Protein AF-X1UNN6-F1 (afdb_monomer_lite)

Radius of gyration: 13.16 Å; chains: 1; bounding box: 35×28×31 Å

pLDDT: mean 80.43, std 17.4, range [36.0, 96.75]

Sequence (78 aa):
MSNNKTIGFDRKIELSWLDATAYWTSQGLNDKEVADKLSELLGGKLSDRSERSGLSKTITVLLHIWNKVPERLVPFRD

Structure (mmCIF, N/CA/C/O backbone):
data_AF-X1UNN6-F1
#
_entry.id   AF-X1UNN6-F1
#
loop_
_atom_site.group_PDB
_atom_site.id
_atom_site.type_symbol
_atom_site.label_atom_id
_atom_site.label_alt_id
_atom_site.label_comp_id
_atom_site.label_asym_id
_atom_site.label_entity_id
_atom_site.label_seq_id
_atom_site.pdbx_PDB_ins_code
_atom_site.Cartn_x
_atom_site.Cartn_y
_atom_site.Cartn_z
_atom_site.occupancy
_atom_site.B_iso_or_equiv
_atom_site.auth_seq_id
_atom_site.auth_comp_id
_atom_site.auth_asym_id
_atom_site.auth_atom_id
_atom_site.pdbx_PDB_model_num
ATOM 1 N N . MET A 1 1 ? -10.567 17.438 -18.155 1.00 36.00 1 MET A N 1
ATOM 2 C CA . MET A 1 1 ? -10.735 16.374 -17.144 1.00 36.00 1 MET A CA 1
ATOM 3 C C . MET A 1 1 ? -10.020 15.139 -17.656 1.00 36.00 1 MET A C 1
ATOM 5 O O . MET A 1 1 ? -10.508 14.501 -18.579 1.00 36.00 1 MET A O 1
ATOM 9 N N . SER A 1 2 ? -8.812 14.876 -17.167 1.00 36.84 2 SER A N 1
ATOM 10 C CA . SER A 1 2 ? -8.016 13.744 -17.643 1.00 36.84 2 SER A CA 1
ATOM 11 C C . SER A 1 2 ? -8.490 12.476 -16.939 1.00 36.84 2 SER A C 1
ATOM 13 O O . SER A 1 2 ? -8.254 12.303 -15.746 1.00 36.84 2 SER A O 1
ATOM 15 N N . ASN A 1 3 ? -9.187 11.605 -17.672 1.00 50.38 3 ASN A N 1
ATOM 16 C CA . ASN A 1 3 ? -9.428 10.224 -17.261 1.00 50.38 3 ASN A CA 1
ATOM 17 C C . ASN A 1 3 ? -8.072 9.511 -17.178 1.00 50.38 3 ASN A C 1
ATOM 19 O O . ASN A 1 3 ? -7.614 8.931 -18.163 1.00 50.38 3 ASN A O 1
ATOM 23 N N . ASN A 1 4 ? -7.420 9.552 -16.016 1.00 48.78 4 ASN A N 1
ATOM 24 C CA . ASN A 1 4 ? -6.256 8.718 -15.736 1.00 48.78 4 ASN A CA 1
ATOM 25 C C . ASN A 1 4 ? -6.724 7.262 -15.596 1.00 48.78 4 ASN A C 1
ATOM 27 O O . ASN A 1 4 ? -6.849 6.732 -14.494 1.00 48.78 4 ASN A O 1
ATOM 31 N N . LYS A 1 5 ? -6.997 6.605 -16.731 1.00 47.56 5 LYS A N 1
ATOM 32 C CA . LYS A 1 5 ? -7.029 5.141 -16.840 1.00 47.56 5 LYS A CA 1
ATOM 33 C C . LYS A 1 5 ? -5.603 4.624 -16.644 1.00 47.56 5 LYS A C 1
ATOM 35 O O . LYS A 1 5 ? -4.959 4.178 -17.586 1.00 47.56 5 LYS A O 1
ATOM 40 N N . THR A 1 6 ? -5.071 4.720 -15.434 1.00 46.91 6 THR A N 1
ATOM 41 C CA . THR A 1 6 ? -3.766 4.138 -15.134 1.00 46.91 6 THR A CA 1
ATOM 42 C C . THR A 1 6 ? -3.986 2.698 -14.697 1.00 46.91 6 THR A C 1
ATOM 44 O O . THR A 1 6 ? -4.084 2.415 -13.509 1.00 46.91 6 THR A O 1
ATOM 47 N N . ILE A 1 7 ? -4.066 1.778 -15.659 1.00 54.31 7 ILE A N 1
ATOM 48 C CA . ILE A 1 7 ? -3.702 0.383 -15.399 1.00 54.31 7 ILE A CA 1
ATOM 49 C C . ILE A 1 7 ? -2.394 0.141 -16.136 1.00 54.31 7 ILE A C 1
ATOM 51 O O . ILE A 1 7 ? -2.358 0.012 -17.354 1.00 54.31 7 ILE A O 1
ATOM 55 N N . GLY A 1 8 ? -1.314 0.132 -15.367 1.00 46.72 8 GLY A N 1
ATOM 56 C CA . GLY A 1 8 ? 0.015 -0.248 -15.815 1.00 46.72 8 GLY A CA 1
ATOM 57 C C . GLY A 1 8 ? 0.673 -1.070 -14.723 1.00 46.72 8 GLY A C 1
ATOM 58 O O . GLY A 1 8 ? 1.616 -0.608 -14.091 1.00 46.72 8 GLY A O 1
ATOM 59 N N . PHE A 1 9 ? 0.139 -2.265 -14.471 1.00 55.69 9 PHE A N 1
ATOM 60 C CA . PHE A 1 9 ? 0.798 -3.277 -13.648 1.00 55.69 9 PHE A CA 1
ATOM 61 C C . PHE A 1 9 ? 1.695 -4.137 -14.546 1.00 55.69 9 PHE A C 1
ATOM 63 O O . PHE A 1 9 ? 1.494 -5.330 -14.725 1.00 55.69 9 PHE A O 1
ATOM 70 N N . ASP A 1 10 ? 2.676 -3.489 -15.168 1.00 55.41 10 ASP A N 1
ATOM 71 C CA . ASP A 1 10 ? 3.672 -4.152 -16.021 1.00 55.41 10 ASP A CA 1
ATOM 72 C C . ASP A 1 10 ? 4.736 -4.900 -15.191 1.00 55.41 10 ASP A C 1
ATOM 74 O O . ASP A 1 10 ? 5.585 -5.615 -15.714 1.00 55.41 10 ASP A O 1
ATOM 78 N N . ARG A 1 11 ? 4.711 -4.742 -13.860 1.00 60.91 11 ARG A N 1
ATOM 79 C CA . ARG A 1 11 ? 5.746 -5.253 -12.959 1.00 60.91 11 ARG A CA 1
ATOM 80 C C . ARG A 1 11 ? 5.164 -6.200 -11.923 1.00 60.91 11 ARG A C 1
ATOM 82 O O . ARG A 1 11 ? 4.122 -5.930 -11.329 1.00 60.91 11 ARG A O 1
ATOM 89 N N . LYS A 1 12 ? 5.879 -7.301 -11.688 1.00 72.00 12 LYS A N 1
ATOM 90 C CA . LYS A 1 12 ? 5.583 -8.240 -10.605 1.00 72.00 12 LYS A CA 1
ATOM 91 C C . LYS A 1 12 ? 5.766 -7.518 -9.270 1.00 72.00 12 LYS A C 1
ATOM 93 O O . LYS A 1 12 ? 6.841 -6.988 -9.006 1.00 72.00 12 LYS A O 1
ATOM 98 N N . ILE A 1 13 ? 4.723 -7.504 -8.446 1.00 78.88 13 ILE A N 1
ATOM 99 C CA . ILE A 1 13 ? 4.850 -7.187 -7.022 1.00 78.88 13 ILE A CA 1
ATOM 100 C C . ILE A 1 13 ? 5.129 -8.498 -6.300 1.00 78.88 13 ILE A C 1
ATOM 102 O O . ILE A 1 13 ? 4.383 -9.465 -6.460 1.00 78.88 13 ILE A O 1
ATOM 106 N N . GLU A 1 14 ? 6.219 -8.543 -5.538 1.00 85.56 14 GLU A N 1
ATOM 107 C CA . GLU A 1 14 ? 6.492 -9.687 -4.674 1.00 85.56 14 GLU A CA 1
ATOM 108 C C . GLU A 1 14 ? 5.474 -9.716 -3.532 1.00 85.56 14 GLU A C 1
ATOM 110 O O . GLU A 1 14 ? 5.196 -8.687 -2.913 1.00 85.56 14 GLU A O 1
ATOM 115 N N . LEU A 1 15 ? 4.962 -10.909 -3.212 1.00 88.81 15 LEU A N 1
ATOM 116 C CA . LEU A 1 15 ? 4.044 -11.108 -2.087 1.00 88.81 15 LEU A CA 1
ATOM 117 C C . LEU A 1 15 ? 4.636 -10.576 -0.772 1.00 88.81 15 LEU A C 1
ATOM 119 O O . LEU A 1 15 ? 3.948 -9.913 -0.006 1.00 88.81 15 LEU A O 1
ATOM 123 N N . SER A 1 16 ? 5.948 -10.739 -0.587 1.00 90.19 16 SER A N 1
ATOM 124 C CA . SER A 1 16 ? 6.676 -10.232 0.580 1.00 90.19 16 SER A CA 1
ATOM 125 C C . SER A 1 16 ? 6.552 -8.715 0.778 1.00 90.19 16 SER A C 1
ATOM 127 O O . SER A 1 16 ? 6.640 -8.237 1.906 1.00 90.19 16 SER A O 1
ATOM 129 N N . TRP A 1 17 ? 6.343 -7.937 -0.290 1.00 92.38 17 TRP A N 1
ATOM 130 C CA . TRP A 1 17 ? 6.165 -6.486 -0.186 1.00 92.38 17 TRP A CA 1
ATOM 131 C C . TRP A 1 17 ? 4.752 -6.139 0.279 1.00 92.38 17 TRP A C 1
ATOM 133 O O . TRP A 1 17 ? 4.576 -5.182 1.032 1.00 92.38 17 TRP A O 1
ATOM 143 N N . LEU A 1 18 ? 3.753 -6.922 -0.142 1.00 92.75 18 LEU A N 1
ATOM 144 C CA . LEU A 1 18 ? 2.382 -6.796 0.350 1.00 92.75 18 LEU A CA 1
AT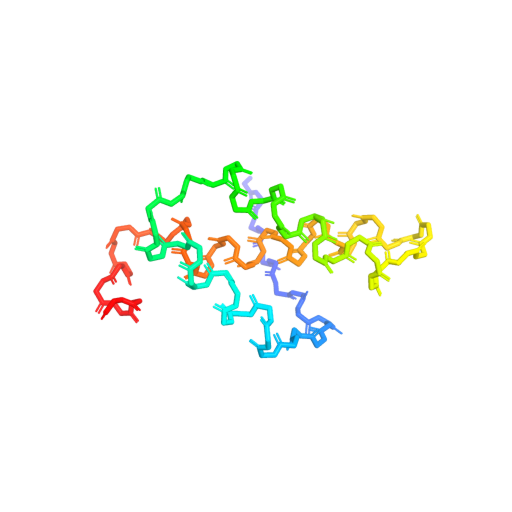OM 145 C C . LEU A 1 18 ? 2.324 -7.127 1.840 1.00 92.75 18 LEU A C 1
ATOM 147 O O . LEU A 1 18 ? 1.809 -6.312 2.600 1.00 92.75 18 LEU A O 1
ATOM 151 N N . ASP A 1 19 ? 2.927 -8.244 2.249 1.00 94.75 19 ASP A N 1
ATOM 152 C CA . ASP A 1 19 ? 2.955 -8.683 3.647 1.00 94.75 19 ASP A CA 1
ATOM 153 C C . ASP A 1 19 ? 3.650 -7.655 4.549 1.00 94.75 19 ASP A C 1
ATOM 155 O O . ASP A 1 19 ? 3.126 -7.284 5.599 1.00 94.75 19 ASP A O 1
ATOM 159 N N . ALA A 1 20 ? 4.807 -7.134 4.121 1.00 95.31 20 ALA A N 1
ATOM 160 C CA . ALA A 1 20 ? 5.526 -6.103 4.868 1.00 95.31 20 ALA A CA 1
ATOM 161 C C . ALA A 1 20 ? 4.701 -4.815 5.013 1.00 95.31 20 ALA A C 1
ATOM 163 O O . ALA A 1 20 ? 4.656 -4.227 6.095 1.00 95.31 20 ALA A O 1
ATOM 164 N N . THR A 1 21 ? 4.020 -4.396 3.940 1.00 95.62 21 THR A N 1
ATOM 165 C CA . THR A 1 21 ? 3.166 -3.202 3.972 1.00 95.62 21 THR A CA 1
ATOM 166 C C . THR A 1 21 ? 1.993 -3.410 4.924 1.00 95.62 21 THR A C 1
ATOM 168 O O . THR A 1 21 ? 1.817 -2.598 5.825 1.00 95.62 21 THR A O 1
ATOM 171 N N . ALA A 1 22 ? 1.253 -4.517 4.788 1.00 94.75 22 ALA A N 1
ATOM 172 C CA . ALA A 1 22 ? 0.125 -4.854 5.656 1.00 94.75 22 ALA A CA 1
ATOM 173 C C . ALA A 1 22 ? 0.538 -4.918 7.133 1.00 94.75 22 ALA A C 1
ATOM 175 O O . ALA A 1 22 ? -0.149 -4.371 7.997 1.00 94.75 22 ALA A O 1
ATOM 176 N N . TYR A 1 23 ? 1.699 -5.517 7.420 1.00 96.19 23 TYR A N 1
ATOM 177 C CA . TYR A 1 23 ? 2.271 -5.535 8.760 1.00 96.19 23 TYR A CA 1
ATOM 178 C C . TYR A 1 23 ? 2.458 -4.114 9.305 1.00 96.19 23 TYR A C 1
ATOM 180 O O . TYR A 1 23 ? 1.931 -3.802 10.369 1.00 96.19 23 TYR A O 1
ATOM 188 N N . TRP A 1 24 ? 3.132 -3.217 8.581 1.00 96.75 24 TRP A N 1
ATOM 189 C CA . TRP A 1 24 ? 3.325 -1.837 9.045 1.00 96.75 24 TRP A CA 1
ATOM 190 C C . TRP A 1 24 ? 2.017 -1.053 9.171 1.00 96.75 24 TRP A C 1
ATOM 192 O O . TRP A 1 24 ? 1.846 -0.330 10.152 1.00 96.75 24 TRP A O 1
ATOM 202 N N . THR A 1 25 ? 1.074 -1.237 8.248 1.00 94.06 25 THR A N 1
ATOM 203 C CA . THR A 1 25 ? -0.265 -0.641 8.343 1.00 94.06 25 THR A CA 1
ATOM 204 C C . THR A 1 25 ? -0.987 -1.099 9.613 1.00 94.06 25 THR A C 1
ATOM 206 O O . THR A 1 25 ? -1.537 -0.269 10.331 1.00 94.06 25 THR A O 1
ATOM 209 N N . SER A 1 26 ? -0.935 -2.395 9.947 1.00 93.19 26 SER A N 1
ATOM 210 C CA . SER A 1 26 ? -1.560 -2.946 11.164 1.00 93.19 26 SER A CA 1
ATOM 211 C C . SER A 1 26 ? -0.950 -2.418 12.467 1.00 93.19 26 SER A C 1
ATOM 213 O O . SER A 1 26 ? -1.618 -2.391 13.496 1.00 93.19 26 SER A O 1
ATOM 215 N N . GLN A 1 27 ? 0.303 -1.955 12.426 1.00 95.19 27 GLN A N 1
ATOM 216 C CA . GLN A 1 27 ? 0.963 -1.285 13.550 1.00 95.19 27 GLN A CA 1
ATOM 217 C C . GLN A 1 27 ? 0.530 0.188 13.699 1.00 95.19 27 GLN A C 1
ATOM 219 O O . GLN A 1 27 ? 1.018 0.883 14.587 1.00 95.19 27 GLN A O 1
ATOM 224 N N . GLY A 1 28 ? -0.366 0.681 12.837 1.00 93.69 28 GLY A N 1
ATOM 225 C CA . GLY A 1 28 ? -0.867 2.054 12.873 1.00 93.69 28 GLY A CA 1
ATOM 226 C C . GLY A 1 28 ? 0.097 3.090 12.293 1.00 93.69 28 GLY A C 1
ATOM 227 O O . GLY A 1 28 ? -0.075 4.280 12.557 1.00 93.69 28 GLY A O 1
ATOM 228 N N . LEU A 1 29 ? 1.103 2.668 11.514 1.00 95.31 29 LEU A N 1
ATOM 229 C CA . LEU A 1 29 ? 2.016 3.603 10.854 1.00 95.31 29 LEU A CA 1
ATOM 230 C C . LEU A 1 29 ? 1.272 4.432 9.804 1.00 95.31 29 LEU A C 1
ATOM 232 O O . LEU A 1 29 ? 0.474 3.916 9.013 1.00 95.31 29 LEU A O 1
ATOM 236 N N . ASN A 1 30 ? 1.587 5.723 9.757 1.00 93.50 30 ASN A N 1
ATOM 237 C CA . ASN A 1 30 ? 1.018 6.627 8.768 1.00 93.50 30 ASN A CA 1
ATOM 238 C C . ASN A 1 30 ? 1.669 6.443 7.385 1.00 93.50 30 ASN A C 1
ATOM 240 O O . ASN A 1 30 ? 2.727 5.831 7.231 1.00 93.50 30 ASN A O 1
ATOM 244 N N . ASP A 1 31 ? 1.045 7.018 6.358 1.00 93.06 31 ASP A N 1
ATOM 245 C CA . ASP A 1 31 ? 1.459 6.856 4.960 1.00 93.06 31 ASP A CA 1
ATOM 246 C C . ASP A 1 31 ? 2.923 7.206 4.699 1.00 93.06 31 ASP A C 1
ATOM 248 O O . ASP A 1 31 ? 3.564 6.579 3.856 1.00 93.06 31 ASP A O 1
ATOM 252 N N . LYS A 1 32 ? 3.447 8.222 5.393 1.00 94.12 32 LYS A N 1
ATOM 253 C CA . LYS A 1 32 ? 4.830 8.663 5.225 1.00 94.12 32 LYS A CA 1
ATOM 254 C C . LYS A 1 32 ? 5.789 7.637 5.823 1.00 94.12 32 LYS A C 1
ATOM 256 O O . LYS A 1 32 ? 6.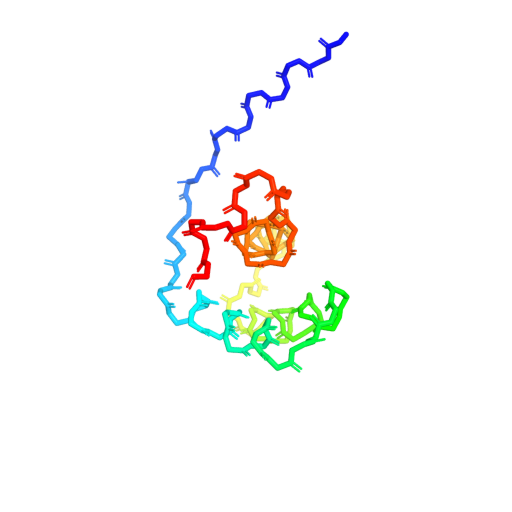744 7.252 5.162 1.00 94.12 32 LYS A O 1
ATOM 261 N N . GLU A 1 33 ? 5.497 7.148 7.022 1.00 96.12 33 GLU A N 1
ATOM 262 C CA . GLU A 1 33 ? 6.315 6.135 7.698 1.00 96.12 33 GLU A CA 1
ATOM 263 C C . GLU A 1 33 ? 6.361 4.823 6.906 1.00 96.12 33 GLU A C 1
ATOM 265 O O . GLU A 1 33 ? 7.426 4.225 6.744 1.00 96.12 33 GLU A O 1
ATOM 270 N N . VAL A 1 34 ? 5.219 4.395 6.358 1.00 95.88 34 VAL A N 1
ATOM 271 C CA . VAL A 1 34 ? 5.148 3.209 5.493 1.00 95.88 34 VAL A CA 1
ATOM 272 C C . VAL A 1 34 ? 5.908 3.439 4.182 1.00 95.88 34 VAL A C 1
ATOM 274 O O . VAL A 1 34 ? 6.636 2.552 3.734 1.00 95.88 34 VAL A O 1
ATOM 277 N N . ALA A 1 35 ? 5.805 4.628 3.576 1.00 92.88 35 ALA A N 1
ATOM 278 C CA . ALA A 1 35 ? 6.554 4.976 2.366 1.00 92.88 35 ALA A CA 1
ATOM 279 C C . ALA A 1 35 ? 8.074 4.974 2.586 1.00 92.88 35 ALA A C 1
ATOM 281 O O . ALA A 1 35 ? 8.816 4.498 1.722 1.00 92.88 35 ALA A O 1
ATOM 282 N N . ASP A 1 36 ? 8.537 5.482 3.728 1.00 93.94 36 ASP A N 1
ATOM 283 C CA . ASP A 1 36 ? 9.955 5.518 4.086 1.00 93.94 36 ASP A CA 1
ATOM 284 C C . ASP A 1 36 ? 10.495 4.089 4.271 1.00 93.94 36 ASP A C 1
ATOM 286 O O . ASP A 1 36 ? 11.505 3.724 3.664 1.00 93.94 36 ASP A O 1
ATOM 290 N N . LYS A 1 37 ? 9.762 3.227 4.993 1.00 94.31 37 LYS A N 1
ATOM 291 C CA . LYS A 1 37 ? 10.114 1.803 5.152 1.00 94.31 37 LYS A CA 1
ATOM 292 C C . LYS A 1 37 ? 10.113 1.033 3.832 1.00 94.31 37 LYS A C 1
ATOM 294 O O . LYS A 1 37 ? 11.001 0.217 3.590 1.00 94.31 37 LYS A O 1
ATOM 299 N N . LEU A 1 38 ? 9.148 1.298 2.952 1.00 92.38 38 LEU A N 1
ATOM 300 C CA . LEU A 1 38 ? 9.134 0.712 1.612 1.00 92.38 38 LEU A CA 1
ATOM 301 C C . LEU A 1 38 ? 10.299 1.212 0.755 1.00 92.38 38 LEU A C 1
ATOM 303 O O . LEU A 1 38 ? 10.862 0.436 -0.012 1.00 92.38 38 LEU A O 1
ATOM 307 N N . SER A 1 39 ? 10.681 2.482 0.882 1.00 90.00 39 SER A N 1
ATOM 308 C CA . SER A 1 39 ? 11.835 3.035 0.168 1.00 90.00 39 SER A CA 1
ATOM 309 C C . SER A 1 39 ? 13.135 2.359 0.600 1.00 90.00 39 SER A C 1
ATOM 311 O O . SER A 1 39 ? 13.974 2.075 -0.250 1.00 90.00 39 SER A O 1
ATOM 313 N N . GLU A 1 40 ? 13.282 2.046 1.887 1.00 90.50 40 GLU A N 1
ATOM 314 C CA . GLU A 1 40 ? 14.414 1.279 2.414 1.00 90.50 40 GLU A CA 1
ATOM 315 C C . GLU A 1 40 ? 14.399 -0.175 1.908 1.00 90.50 40 GLU A C 1
ATOM 317 O O . GLU A 1 40 ? 15.380 -0.641 1.326 1.00 90.50 40 GLU A O 1
ATOM 322 N N . LEU A 1 41 ? 13.258 -0.867 2.036 1.00 89.00 41 LEU A N 1
ATOM 323 C CA . LEU A 1 41 ? 13.089 -2.261 1.605 1.00 89.00 41 LEU A CA 1
ATOM 324 C C . LEU A 1 41 ? 13.328 -2.450 0.097 1.00 89.00 41 LEU A C 1
ATOM 326 O O . LEU A 1 41 ? 13.912 -3.450 -0.328 1.00 89.00 41 LEU A O 1
ATOM 330 N N . LEU A 1 42 ? 12.845 -1.510 -0.718 1.00 85.38 42 LEU A N 1
ATOM 331 C CA . LEU A 1 42 ? 12.896 -1.582 -2.180 1.00 85.38 42 LEU A CA 1
ATOM 332 C C . LEU A 1 42 ? 14.138 -0.907 -2.766 1.00 85.38 42 LEU A C 1
ATOM 334 O O . LEU A 1 42 ? 14.551 -1.268 -3.866 1.00 85.38 42 LEU A O 1
ATOM 338 N N . GLY A 1 43 ? 14.758 0.037 -2.055 1.00 79.06 43 GLY A N 1
ATOM 339 C CA . GLY A 1 43 ? 15.937 0.772 -2.520 1.00 79.06 43 GLY A CA 1
ATOM 340 C C . GLY A 1 43 ? 17.143 -0.127 -2.799 1.00 79.06 43 GLY A C 1
ATOM 341 O O . GLY A 1 43 ? 17.909 0.147 -3.719 1.00 79.06 43 GLY A O 1
ATOM 342 N N . GLY A 1 44 ? 17.269 -1.243 -2.073 1.00 70.06 44 GLY A N 1
ATOM 343 C CA . GLY A 1 44 ? 18.268 -2.280 -2.356 1.00 70.06 44 GLY A CA 1
ATOM 344 C C . GLY A 1 44 ? 17.904 -3.224 -3.512 1.00 70.06 44 GLY A C 1
ATOM 345 O O . GLY A 1 44 ? 18.782 -3.907 -4.029 1.00 70.06 44 GLY A O 1
ATOM 346 N N . LYS A 1 45 ? 16.628 -3.269 -3.924 1.00 68.81 45 LYS A N 1
ATOM 347 C CA . LYS A 1 45 ? 16.092 -4.212 -4.925 1.00 68.81 45 LYS A CA 1
ATOM 348 C C . LYS A 1 45 ? 15.856 -3.591 -6.312 1.00 68.81 45 LYS A C 1
ATOM 350 O O . LYS A 1 45 ? 15.820 -4.330 -7.287 1.00 68.81 45 LYS A O 1
ATOM 355 N N . LEU A 1 46 ? 15.671 -2.269 -6.394 1.00 64.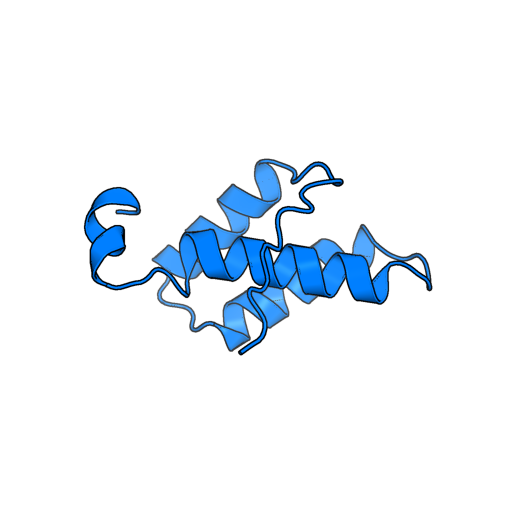25 46 LEU A N 1
ATOM 356 C CA . LEU A 1 46 ? 15.312 -1.513 -7.612 1.00 64.25 46 LEU A CA 1
ATOM 357 C C . LEU A 1 46 ? 16.369 -0.441 -7.959 1.00 64.25 46 LEU A C 1
ATOM 359 O O . LEU A 1 46 ? 16.067 0.735 -8.173 1.00 64.25 46 LEU A O 1
ATOM 363 N N . SER A 1 47 ? 17.642 -0.824 -7.907 1.00 54.50 47 SER A N 1
ATOM 364 C CA . SER A 1 47 ? 18.783 0.093 -7.894 1.00 54.50 47 SER A CA 1
ATOM 365 C C . SER A 1 47 ? 19.174 0.699 -9.250 1.00 54.50 47 SER A C 1
ATOM 367 O O . SER A 1 47 ? 20.139 1.469 -9.290 1.00 54.50 47 SER A O 1
ATOM 369 N N . ASP A 1 48 ? 18.442 0.458 -10.345 1.00 54.06 48 ASP A N 1
ATOM 370 C CA . ASP A 1 48 ? 18.815 1.022 -11.644 1.00 54.06 48 ASP A CA 1
ATOM 371 C C . ASP A 1 48 ? 18.223 2.419 -11.905 1.00 54.06 48 ASP A C 1
ATOM 373 O O . ASP A 1 48 ? 17.104 2.769 -11.536 1.00 54.06 48 ASP A O 1
ATOM 377 N N . ARG A 1 49 ? 18.998 3.298 -12.544 1.00 47.69 49 ARG A N 1
ATOM 378 C CA . ARG A 1 49 ? 18.751 4.758 -12.546 1.00 47.69 49 ARG A CA 1
ATOM 379 C C . ARG A 1 49 ? 17.485 5.193 -13.321 1.00 47.69 49 ARG A C 1
ATOM 381 O O . ARG A 1 49 ? 16.997 6.304 -13.111 1.00 47.69 49 ARG A O 1
ATOM 388 N N . SER A 1 50 ? 16.917 4.321 -14.162 1.00 51.94 50 SER A N 1
ATOM 389 C CA . SER A 1 50 ? 15.601 4.486 -14.815 1.00 51.94 50 SER A CA 1
ATOM 390 C C . SER A 1 50 ? 14.425 3.982 -13.951 1.00 51.94 50 SER A C 1
ATOM 392 O O . SER A 1 50 ? 13.259 4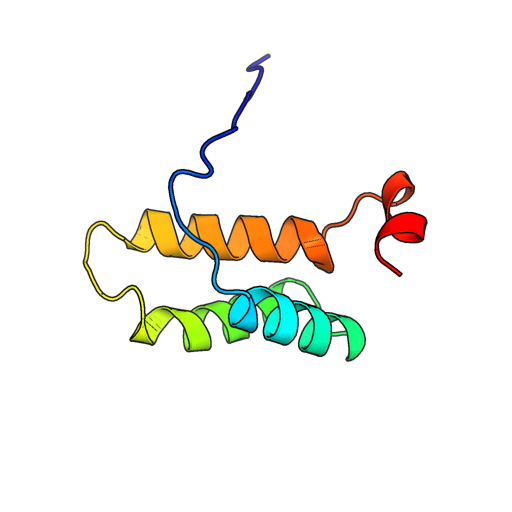.281 -14.223 1.00 51.94 50 SER A O 1
ATOM 394 N N . GLU A 1 51 ? 14.720 3.273 -12.858 1.00 54.88 51 GLU A N 1
ATOM 395 C CA . GLU A 1 51 ? 13.776 2.609 -11.957 1.00 54.88 51 GLU A CA 1
ATOM 396 C C . GLU A 1 51 ? 13.307 3.479 -10.799 1.00 54.88 51 GLU A C 1
ATOM 398 O O . GLU A 1 51 ? 12.379 3.086 -10.100 1.00 54.88 51 GLU A O 1
ATOM 403 N N . ARG A 1 52 ? 13.840 4.696 -10.628 1.00 59.78 52 ARG A N 1
ATOM 404 C CA . ARG A 1 52 ? 13.324 5.639 -9.618 1.00 59.78 52 ARG A CA 1
ATOM 405 C C . ARG A 1 52 ? 11.824 5.902 -9.817 1.00 59.78 52 ARG A C 1
ATOM 407 O O . ARG A 1 52 ? 11.073 5.975 -8.852 1.00 59.78 52 ARG A O 1
ATOM 414 N N . SER A 1 53 ? 11.372 5.936 -11.078 1.00 65.75 53 SER A N 1
ATOM 415 C CA . SER A 1 53 ? 9.944 5.972 -11.428 1.00 65.75 53 SER A CA 1
ATOM 416 C C . SER A 1 53 ? 9.213 4.673 -11.061 1.00 65.75 53 SER A C 1
ATOM 418 O O . SER A 1 53 ? 8.064 4.722 -10.630 1.00 65.75 53 SER A O 1
ATOM 420 N N . GLY A 1 54 ? 9.867 3.519 -11.217 1.00 74.00 54 GLY A N 1
ATOM 421 C CA . GLY A 1 54 ? 9.332 2.205 -10.857 1.00 74.00 54 GLY A CA 1
ATOM 422 C C . GLY A 1 54 ? 9.153 2.042 -9.349 1.00 74.00 54 GLY A C 1
ATOM 423 O O . 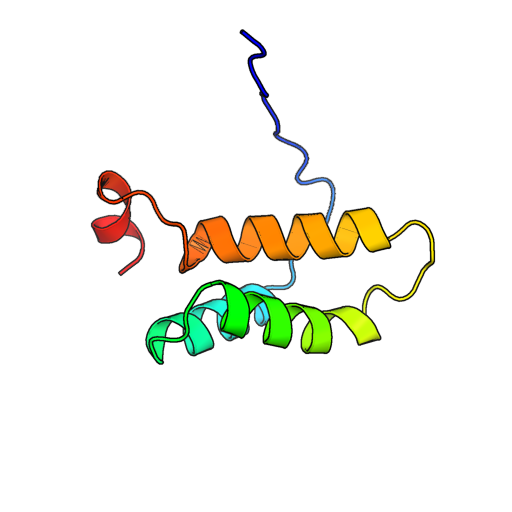GLY A 1 54 ? 8.066 1.682 -8.915 1.00 74.00 54 GLY A O 1
ATOM 424 N N . LEU A 1 55 ? 10.164 2.403 -8.557 1.00 79.75 55 LEU A N 1
ATOM 425 C CA . LEU A 1 55 ? 10.126 2.370 -7.097 1.00 79.75 55 LEU A CA 1
ATOM 426 C C . LEU A 1 55 ? 8.996 3.254 -6.569 1.00 79.75 55 LEU A C 1
ATOM 428 O O . LEU A 1 55 ? 8.136 2.773 -5.836 1.00 79.75 55 LEU A O 1
ATOM 432 N N . SER A 1 56 ? 8.917 4.514 -7.009 1.00 83.50 56 SER A N 1
ATOM 433 C CA . SER A 1 56 ? 7.840 5.412 -6.575 1.00 83.50 56 SER A CA 1
ATOM 434 C C . SER A 1 56 ? 6.448 4.893 -6.957 1.00 83.50 56 SER A C 1
ATOM 436 O O . SER A 1 56 ? 5.506 5.037 -6.176 1.00 83.50 56 SER A O 1
ATOM 438 N N . LYS A 1 57 ? 6.299 4.255 -8.128 1.00 84.56 57 LYS A N 1
ATOM 439 C CA . LYS A 1 57 ? 5.032 3.635 -8.552 1.00 84.56 57 LYS A CA 1
ATOM 440 C C . LYS A 1 57 ? 4.676 2.423 -7.695 1.00 84.56 57 LYS A C 1
ATOM 442 O O . LYS A 1 57 ? 3.537 2.341 -7.245 1.00 84.56 57 LYS A O 1
ATOM 447 N N . THR A 1 58 ? 5.628 1.534 -7.420 1.00 87.19 58 THR A N 1
ATOM 448 C CA . THR A 1 58 ? 5.420 0.371 -6.546 1.00 87.19 58 THR A CA 1
ATOM 449 C C . THR A 1 58 ? 4.994 0.808 -5.148 1.00 87.19 58 THR A C 1
ATOM 451 O O . THR A 1 58 ? 3.991 0.317 -4.639 1.00 87.19 58 THR A O 1
ATOM 454 N N . ILE A 1 59 ? 5.680 1.796 -4.563 1.00 90.69 59 ILE A N 1
ATOM 455 C CA . ILE A 1 59 ? 5.304 2.365 -3.261 1.00 90.69 59 ILE A CA 1
ATOM 456 C C . ILE A 1 59 ? 3.891 2.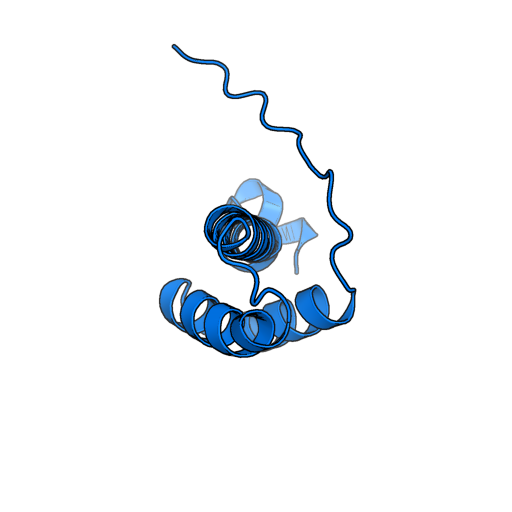941 -3.311 1.00 90.69 59 ILE A C 1
ATOM 458 O O . ILE A 1 59 ? 3.078 2.673 -2.433 1.00 90.69 59 ILE A O 1
ATOM 462 N N . THR A 1 60 ? 3.575 3.700 -4.363 1.00 90.31 60 THR A N 1
ATOM 463 C CA . THR A 1 60 ? 2.241 4.288 -4.533 1.00 90.31 60 THR A CA 1
ATOM 464 C C . THR A 1 60 ? 1.163 3.212 -4.545 1.00 90.31 60 THR A C 1
ATOM 466 O O . THR A 1 60 ? 0.149 3.367 -3.871 1.00 90.31 60 THR A O 1
ATOM 469 N N . VAL A 1 61 ? 1.377 2.126 -5.284 1.00 89.62 61 VAL A N 1
ATOM 470 C CA . VAL A 1 61 ? 0.436 1.009 -5.359 1.00 89.62 61 VAL A CA 1
ATOM 471 C C . VAL A 1 61 ? 0.268 0.332 -4.001 1.00 89.62 61 VAL A C 1
ATOM 473 O O . VAL A 1 61 ? -0.863 0.184 -3.550 1.00 89.62 61 VAL A O 1
ATOM 476 N N . LEU A 1 62 ? 1.364 -0.027 -3.327 1.00 92.19 62 LEU A N 1
ATOM 477 C CA . LEU A 1 62 ? 1.315 -0.688 -2.018 1.00 92.19 62 LEU A CA 1
ATOM 478 C C . LEU A 1 62 ? 0.587 0.173 -0.976 1.00 92.19 62 LEU A C 1
ATOM 480 O O . LEU A 1 62 ? -0.264 -0.330 -0.245 1.00 92.19 62 LEU A O 1
ATOM 484 N N . LEU A 1 63 ? 0.830 1.488 -0.978 1.00 93.75 63 LEU A N 1
ATOM 485 C CA . LEU A 1 63 ? 0.100 2.420 -0.123 1.00 93.75 63 LEU A CA 1
ATOM 486 C C . LEU A 1 63 ? -1.390 2.475 -0.460 1.00 93.75 63 LEU A C 1
ATOM 488 O O . LEU A 1 63 ? -2.192 2.526 0.459 1.00 93.75 63 LEU A O 1
ATOM 492 N N . HIS A 1 64 ? -1.790 2.460 -1.733 1.00 92.50 64 HIS A N 1
ATOM 493 C CA . HIS A 1 64 ? -3.215 2.469 -2.098 1.00 92.50 64 HIS A CA 1
ATOM 494 C C . HIS A 1 64 ? -3.941 1.167 -1.756 1.00 92.50 64 HIS A C 1
ATOM 496 O O . HIS A 1 64 ? -5.158 1.192 -1.596 1.00 92.50 64 HIS A O 1
ATOM 502 N N . ILE A 1 65 ? -3.217 0.052 -1.646 1.00 91.50 65 ILE A N 1
ATOM 503 C CA . ILE A 1 65 ? -3.792 -1.235 -1.245 1.00 91.50 65 ILE A CA 1
ATOM 504 C C . ILE A 1 65 ? -4.044 -1.274 0.266 1.00 91.50 65 ILE A C 1
ATOM 506 O O . ILE A 1 65 ? -5.082 -1.779 0.679 1.00 91.50 65 ILE A O 1
ATOM 510 N N . TRP A 1 66 ? -3.131 -0.736 1.082 1.00 94.00 66 TRP A N 1
ATOM 511 C CA . TRP A 1 66 ? -3.183 -0.934 2.537 1.00 94.00 66 TRP A CA 1
ATOM 512 C C . TRP A 1 66 ? -3.474 0.336 3.343 1.00 94.00 66 TRP A C 1
ATOM 514 O O . TRP A 1 66 ? -4.312 0.320 4.242 1.00 94.00 66 TRP A O 1
ATOM 524 N N . ASN A 1 67 ? -2.845 1.456 3.000 1.00 92.38 67 ASN A N 1
ATOM 525 C CA . ASN A 1 67 ? -2.876 2.690 3.790 1.00 92.38 67 ASN A CA 1
ATOM 526 C C . ASN A 1 67 ? -3.941 3.689 3.311 1.00 92.38 67 ASN A C 1
ATOM 528 O O . ASN A 1 67 ? -4.757 4.171 4.088 1.00 92.38 67 ASN A O 1
ATOM 532 N N . LYS A 1 68 ? -3.964 3.972 2.007 1.00 91.62 68 LYS A N 1
ATOM 533 C CA . LYS A 1 68 ? -4.826 4.966 1.350 1.00 91.62 68 LYS A CA 1
ATOM 534 C C . LYS A 1 68 ? -6.094 4.334 0.785 1.00 91.62 68 LYS A C 1
ATOM 536 O O . LYS A 1 68 ? -6.522 4.665 -0.323 1.00 91.62 68 LYS A O 1
ATOM 541 N N . VAL A 1 69 ? -6.669 3.391 1.525 1.00 90.62 69 VAL A N 1
ATOM 542 C CA . VAL A 1 69 ? -7.893 2.706 1.110 1.00 90.62 69 VAL A CA 1
ATOM 543 C C . VAL A 1 69 ? -9.076 3.660 1.285 1.00 90.62 69 VAL A C 1
ATOM 545 O O . VAL A 1 69 ? -9.279 4.173 2.383 1.00 90.62 69 VAL A O 1
ATOM 548 N N . PRO A 1 70 ? -9.863 3.933 0.226 1.00 91.56 70 PRO A N 1
ATOM 549 C CA . PRO A 1 70 ? -11.080 4.728 0.350 1.00 91.56 70 PRO A CA 1
ATOM 550 C C . PRO A 1 70 ? -12.007 4.144 1.418 1.00 91.56 70 PRO A C 1
ATOM 552 O O . PRO A 1 70 ? -12.183 2.931 1.445 1.00 91.56 70 PRO A O 1
ATOM 555 N N . GLU A 1 71 ? -12.671 4.981 2.220 1.00 90.12 71 GLU A N 1
ATOM 556 C CA . GLU A 1 71 ? -13.515 4.535 3.349 1.00 90.12 71 GLU A CA 1
ATOM 557 C C . GLU A 1 71 ? -14.515 3.434 2.964 1.00 90.12 71 GLU A C 1
ATOM 559 O O . GLU A 1 71 ? -14.661 2.440 3.668 1.00 90.12 71 GLU A O 1
ATOM 564 N N . ARG A 1 72 ? -15.135 3.545 1.781 1.00 93.62 72 ARG A N 1
ATOM 565 C CA . ARG A 1 72 ? -16.078 2.540 1.256 1.00 93.62 72 ARG A CA 1
ATOM 566 C C . ARG A 1 72 ? -15.468 1.149 1.015 1.00 93.62 72 ARG A C 1
ATOM 568 O O . ARG A 1 72 ? -16.213 0.193 0.834 1.00 93.62 72 ARG A O 1
ATOM 575 N N . LEU A 1 73 ? -14.144 1.058 0.896 1.00 90.44 73 LEU A N 1
ATOM 576 C CA . LEU A 1 73 ? -13.397 -0.171 0.620 1.00 90.44 73 LEU A CA 1
ATOM 577 C C . LEU A 1 73 ? -12.708 -0.742 1.866 1.00 90.44 73 LEU A C 1
ATOM 579 O O . LEU A 1 73 ? -12.278 -1.890 1.824 1.00 90.44 73 LEU A O 1
ATOM 583 N N . VAL A 1 74 ? -12.633 0.020 2.964 1.00 88.44 74 VAL A N 1
ATOM 584 C CA . VAL A 1 74 ? -12.020 -0.421 4.229 1.00 88.44 74 VAL A CA 1
ATOM 585 C C . VAL A 1 74 ? -12.587 -1.763 4.725 1.00 88.44 74 VAL A C 1
ATOM 587 O O . VAL A 1 74 ? -11.777 -2.626 5.049 1.00 88.44 74 VAL A O 1
ATOM 590 N N . PRO A 1 75 ? -13.912 -2.033 4.669 1.00 91.38 75 PRO A N 1
ATOM 591 C CA . PRO A 1 75 ? -14.469 -3.322 5.106 1.00 91.38 75 PRO A CA 1
ATOM 592 C C . PRO A 1 75 ? -14.043 -4.548 4.286 1.00 91.38 75 PRO A C 1
ATOM 594 O O . PRO A 1 75 ? -14.405 -5.662 4.638 1.00 91.38 75 PRO A O 1
ATOM 597 N N . PHE A 1 76 ? -13.373 -4.354 3.147 1.00 87.31 76 PHE A N 1
ATOM 598 C CA . PHE A 1 76 ? -12.847 -5.443 2.316 1.00 87.31 76 PHE A CA 1
ATOM 599 C C . PHE A 1 76 ? -11.328 -5.599 2.449 1.00 87.31 76 PHE A C 1
ATOM 601 O O . PHE A 1 76 ? -10.759 -6.523 1.868 1.00 87.31 76 PHE A O 1
ATOM 608 N N . ARG A 1 77 ? -10.670 -4.661 3.140 1.00 85.06 77 ARG A N 1
ATOM 609 C CA . ARG A 1 77 ? -9.244 -4.716 3.468 1.00 85.06 77 ARG A CA 1
ATOM 610 C C . ARG A 1 77 ? -9.025 -5.433 4.801 1.00 85.06 77 ARG A C 1
ATOM 612 O O . ARG A 1 77 ? -8.099 -6.236 4.884 1.00 85.06 77 ARG A O 1
ATOM 619 N N . ASP A 1 78 ? -9.834 -5.078 5.801 1.00 81.00 78 ASP A N 1
ATOM 620 C CA . ASP A 1 78 ? -9.791 -5.591 7.181 1.00 81.00 78 ASP A CA 1
ATOM 621 C C . ASP A 1 78 ? -10.690 -6.822 7.363 1.00 81.00 78 ASP A C 1
ATOM 623 O O . ASP A 1 78 ? -10.342 -7.680 8.206 1.00 81.00 78 ASP A O 1
#

Organism: NCBI:txid412755

Secondary structure (DSSP, 8-state):
----------SPPPHHHHHHHHHHHHTT--HHHHHHHHHHHHHTT--STTTHHHHHHHHHHHHHHHTS--GGGGGGT-

Foldseek 3Di:
DDPPPPDDPVDDDDVVLLVLLQVCLVVVDALVRSLVVLCVVCCVVQVDPVCVVVSVVSSVVSCCLRPVDDPVCVVVND